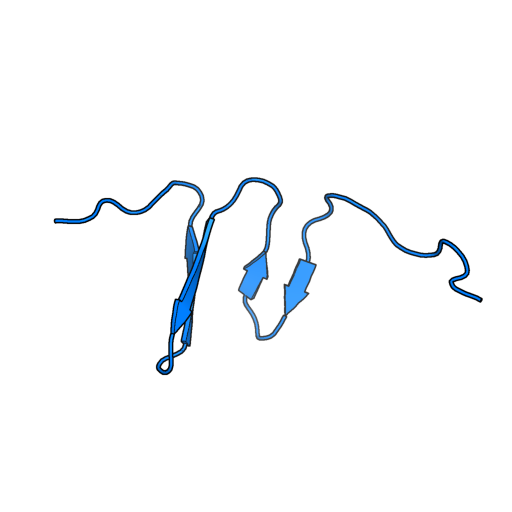Protein AF-A0A3D5Q433-F1 (afdb_monomer)

Nearest PDB structures (foldseek):
  2yjv-assembly1_A  TM=9.077E-01  e=6.772E-02  Escherichia coli K-12
  1vi4-assembly1_A  TM=8.365E-01  e=7.232E-02  Vibrio cholerae

Secondary structure (DSSP, 8-state):
-------SS--EEETTEEE-TT-EEEEETTEEEEESSPPPP-

Mean predicted aligned error: 4.67 Å

Sequence (42 aa):
DKRGIGDLNVPVTFGGVTFRPGHYVYADNNGIVVSEKALKTG

Structure (mmCIF, N/CA/C/O backbone):
data_AF-A0A3D5Q433-F1
#
_entry.id   AF-A0A3D5Q433-F1
#
loop_
_atom_site.group_PDB
_atom_site.id
_atom_site.type_symbol
_atom_site.label_atom_id
_atom_site.label_alt_id
_atom_site.label_comp_id
_atom_site.label_asym_id
_atom_site.label_entity_id
_atom_site.label_seq_id
_atom_site.pdbx_PDB_ins_code
_atom_site.Cartn_x
_atom_site.Cartn_y
_atom_site.Cartn_z
_atom_site.occupancy
_atom_site.B_iso_or_equiv
_atom_site.auth_seq_id
_atom_site.auth_comp_id
_atom_site.auth_asym_id
_atom_site.auth_atom_id
_atom_site.pdbx_PDB_model_num
ATOM 1 N N . ASP A 1 1 ? 25.055 -11.358 -9.100 1.00 52.28 1 ASP A N 1
ATOM 2 C CA . ASP A 1 1 ? 24.682 -10.077 -9.735 1.00 52.28 1 ASP A CA 1
ATOM 3 C C . ASP A 1 1 ? 23.215 -9.725 -9.576 1.00 52.28 1 ASP A C 1
ATOM 5 O O . ASP A 1 1 ? 22.353 -10.527 -9.921 1.00 52.28 1 ASP A O 1
ATOM 9 N N . LYS A 1 2 ? 22.926 -8.512 -9.086 1.00 67.31 2 LYS A N 1
ATOM 10 C CA . LYS A 1 2 ? 21.612 -7.874 -9.254 1.00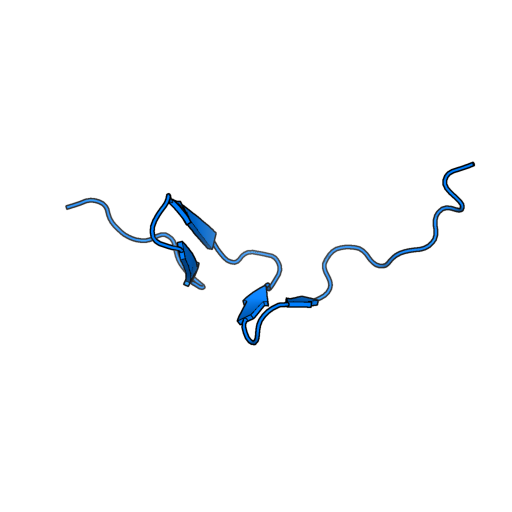 67.31 2 LYS A CA 1
ATOM 11 C C . LYS A 1 2 ? 21.597 -7.279 -10.662 1.00 67.31 2 LYS A C 1
ATOM 13 O O . LYS A 1 2 ? 22.279 -6.294 -10.905 1.00 67.31 2 LYS A O 1
ATOM 18 N N . ARG A 1 3 ? 20.856 -7.886 -11.593 1.00 72.44 3 ARG A N 1
ATOM 19 C CA . ARG A 1 3 ? 20.877 -7.539 -13.032 1.00 72.44 3 ARG A CA 1
ATOM 20 C C . ARG A 1 3 ? 20.276 -6.162 -13.379 1.00 72.44 3 ARG A C 1
ATOM 22 O O . ARG A 1 3 ? 20.102 -5.871 -14.551 1.00 72.44 3 ARG A O 1
ATOM 29 N N . GLY A 1 4 ? 19.914 -5.344 -12.385 1.00 79.12 4 GLY A N 1
ATOM 30 C CA . GLY A 1 4 ? 19.239 -4.056 -12.597 1.00 79.12 4 GLY A CA 1
ATOM 31 C C . GLY A 1 4 ? 17.844 -4.173 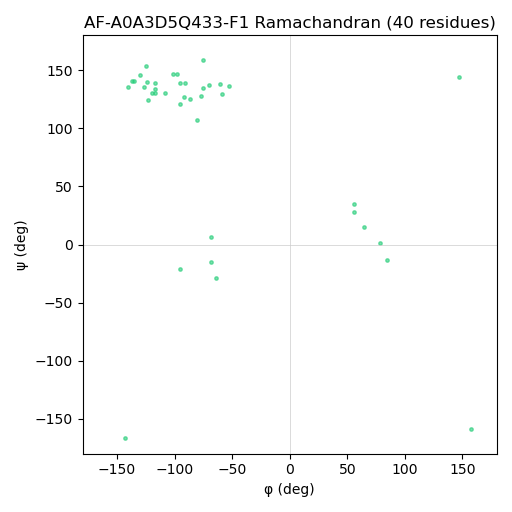-13.221 1.00 79.12 4 GLY A C 1
ATOM 32 O O . GLY A 1 4 ? 17.321 -3.190 -13.723 1.00 79.12 4 GLY A O 1
ATOM 33 N N . ILE A 1 5 ? 17.256 -5.371 -13.216 1.00 85.75 5 ILE A N 1
ATOM 34 C CA . ILE A 1 5 ? 15.942 -5.639 -13.800 1.00 85.75 5 ILE A CA 1
ATOM 35 C C . ILE A 1 5 ? 14.877 -5.340 -12.743 1.00 85.75 5 ILE A C 1
ATOM 37 O O . ILE A 1 5 ? 14.926 -5.908 -11.650 1.00 85.75 5 ILE A O 1
ATOM 41 N N . GLY A 1 6 ? 13.924 -4.477 -13.084 1.00 89.44 6 GLY A N 1
ATOM 42 C CA . GLY A 1 6 ? 12.774 -4.132 -12.254 1.00 89.44 6 GLY A CA 1
ATOM 43 C C . GLY A 1 6 ? 12.358 -2.679 -12.449 1.00 89.44 6 GLY A C 1
ATOM 44 O O . GLY A 1 6 ? 13.205 -1.804 -12.616 1.00 89.44 6 GLY A O 1
ATOM 45 N N . ASP A 1 7 ? 11.055 -2.434 -12.397 1.00 92.69 7 ASP A N 1
ATOM 46 C CA . ASP A 1 7 ? 10.503 -1.089 -12.500 1.00 92.69 7 ASP A CA 1
ATOM 47 C C . ASP A 1 7 ? 10.352 -0.463 -11.110 1.00 92.69 7 ASP A C 1
ATOM 49 O O . ASP A 1 7 ? 9.934 -1.114 -10.148 1.00 92.69 7 ASP A O 1
ATOM 53 N N . LEU A 1 8 ? 10.688 0.821 -11.000 1.00 93.31 8 LEU A N 1
ATOM 54 C CA . LEU A 1 8 ? 10.502 1.607 -9.783 1.00 93.31 8 LEU A CA 1
ATOM 55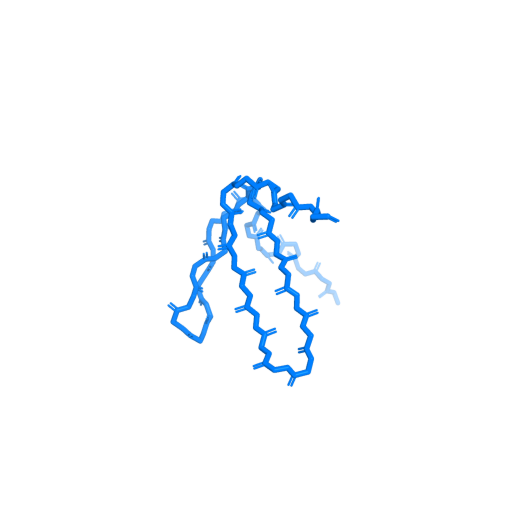 C C . LEU A 1 8 ? 9.218 2.428 -9.882 1.00 93.31 8 LEU A C 1
ATOM 57 O O . LEU A 1 8 ? 8.870 2.921 -10.951 1.00 93.31 8 LEU A O 1
ATOM 61 N N . ASN A 1 9 ? 8.551 2.636 -8.745 1.00 94.38 9 ASN A N 1
ATOM 62 C CA . ASN A 1 9 ? 7.346 3.466 -8.648 1.00 94.38 9 ASN A CA 1
ATOM 63 C C . ASN A 1 9 ? 6.206 3.038 -9.593 1.00 94.38 9 ASN A C 1
ATOM 65 O O . ASN A 1 9 ? 5.446 3.879 -10.071 1.00 94.38 9 ASN A O 1
ATOM 69 N N . VAL A 1 10 ? 6.053 1.736 -9.838 1.00 96.94 10 VAL A N 1
ATOM 70 C CA . VAL A 1 10 ? 4.888 1.185 -10.540 1.00 96.94 10 VAL A CA 1
ATOM 71 C C . VAL A 1 10 ? 3.898 0.577 -9.543 1.00 96.94 10 VAL A C 1
ATOM 73 O O . VAL A 1 10 ? 4.318 0.054 -8.507 1.00 96.94 10 VAL A O 1
ATOM 76 N N . PRO A 1 11 ? 2.582 0.631 -9.808 1.00 97.62 11 PRO A N 1
ATOM 77 C CA . PRO A 1 11 ? 1.611 -0.117 -9.024 1.00 97.6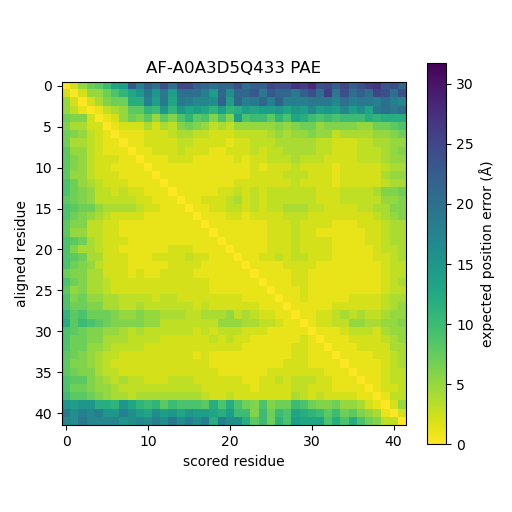2 11 PRO A CA 1
ATOM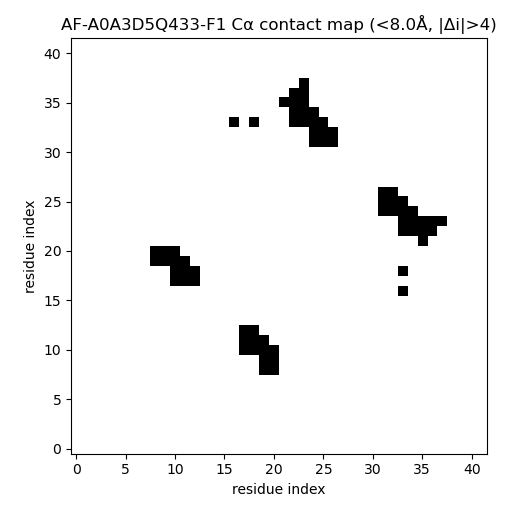 78 C C . PRO A 1 11 ? 1.873 -1.625 -9.097 1.00 97.62 11 PRO A C 1
ATOM 80 O O . PRO A 1 11 ? 2.120 -2.162 -10.176 1.00 97.62 11 PRO A O 1
ATOM 83 N N . VAL A 1 12 ? 1.755 -2.318 -7.966 1.00 97.56 12 VAL A N 1
ATOM 84 C CA . VAL A 1 12 ? 1.934 -3.778 -7.872 1.00 97.56 12 VAL A CA 1
ATOM 85 C C . VAL A 1 12 ? 0.759 -4.409 -7.135 1.00 97.56 12 VAL A C 1
ATOM 87 O O . VAL A 1 12 ? 0.198 -3.794 -6.234 1.00 97.56 12 VAL A O 1
ATOM 90 N N . THR A 1 13 ? 0.357 -5.623 -7.518 1.00 97.44 13 THR A N 1
ATOM 91 C CA . THR A 1 13 ? -0.787 -6.320 -6.904 1.00 97.44 13 THR A CA 1
ATOM 92 C C . THR A 1 13 ? -0.366 -7.671 -6.346 1.00 97.44 13 THR A C 1
ATOM 94 O O . THR A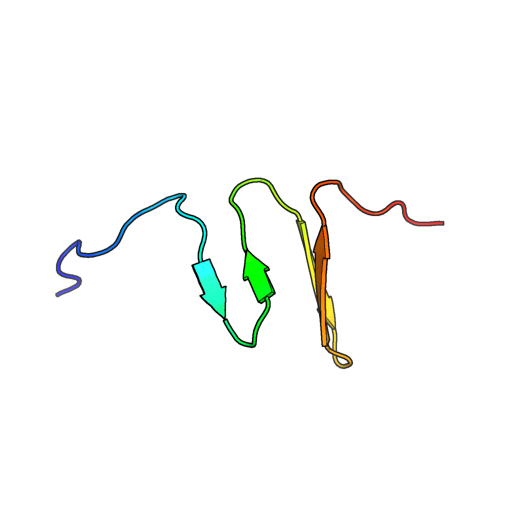 1 13 ? 0.150 -8.509 -7.081 1.00 97.44 13 THR A O 1
ATOM 97 N N . PHE A 1 14 ? -0.633 -7.891 -5.060 1.00 95.81 14 PHE A N 1
ATOM 98 C CA . PHE A 1 14 ? -0.370 -9.145 -4.352 1.00 95.81 14 PHE A CA 1
ATOM 99 C C . PHE A 1 14 ? -1.560 -9.483 -3.458 1.00 95.81 14 PHE A C 1
ATOM 101 O O . PHE A 1 14 ? -2.144 -8.588 -2.855 1.00 95.81 14 PHE A O 1
ATOM 108 N N . GLY A 1 15 ? -1.939 -10.762 -3.369 1.00 93.75 15 GLY A N 1
ATOM 109 C CA . GLY A 1 15 ? -3.031 -11.191 -2.482 1.00 93.75 15 GLY A CA 1
ATOM 110 C C . GLY A 1 15 ? -4.366 -10.472 -2.730 1.00 93.75 15 GLY A C 1
ATOM 111 O O . GLY A 1 15 ? -5.131 -10.276 -1.795 1.00 93.75 15 GLY A O 1
ATOM 112 N N . GLY A 1 16 ? -4.620 -10.021 -3.965 1.00 94.25 16 GLY A N 1
ATOM 113 C CA . GLY A 1 16 ? -5.813 -9.242 -4.323 1.00 94.25 16 GLY A CA 1
ATOM 114 C C . GLY A 1 16 ? -5.771 -7.756 -3.941 1.00 94.25 16 GLY A C 1
ATOM 115 O O . GLY A 1 16 ? -6.729 -7.042 -4.220 1.00 94.25 16 GLY A O 1
ATOM 116 N N . VAL A 1 17 ? -4.675 -7.266 -3.351 1.00 95.06 17 VAL A N 1
ATOM 117 C CA . VAL A 1 17 ? -4.497 -5.863 -2.948 1.00 95.06 17 VAL A CA 1
ATOM 118 C C . VAL A 1 17 ? -3.494 -5.168 -3.867 1.00 95.06 17 VAL A C 1
ATOM 120 O O . VAL A 1 17 ? -2.391 -5.671 -4.087 1.00 95.06 17 VAL A O 1
ATOM 123 N N . THR A 1 18 ? -3.858 -3.992 -4.389 1.00 97.44 18 THR A N 1
ATOM 124 C CA . THR A 1 18 ? -2.967 -3.154 -5.206 1.00 97.44 18 THR A CA 1
ATOM 125 C C . THR A 1 18 ? -2.277 -2.087 -4.356 1.00 97.44 18 THR A C 1
ATOM 127 O O . THR A 1 18 ? -2.924 -1.207 -3.788 1.00 97.44 18 THR A O 1
ATOM 130 N N . PHE A 1 19 ? -0.949 -2.118 -4.342 1.00 97.69 19 PHE A N 1
ATOM 131 C CA . PHE A 1 19 ? -0.076 -1.126 -3.727 1.00 97.69 19 PHE A CA 1
ATOM 132 C C . PHE A 1 19 ? 0.288 -0.074 -4.770 1.00 97.69 19 PHE A C 1
ATOM 134 O O . PHE A 1 19 ? 0.750 -0.405 -5.865 1.00 97.69 19 PHE A O 1
ATOM 141 N N . ARG A 1 20 ? 0.072 1.200 -4.440 1.00 98.50 20 ARG A N 1
ATOM 142 C CA . ARG A 1 20 ? 0.372 2.333 -5.321 1.00 98.50 20 ARG A CA 1
ATOM 143 C C . ARG A 1 20 ? 1.434 3.224 -4.677 1.00 98.50 20 ARG A C 1
ATOM 145 O O . ARG A 1 20 ? 1.349 3.467 -3.473 1.00 98.50 20 ARG A O 1
ATOM 152 N N . PRO A 1 21 ? 2.413 3.733 -5.443 1.00 98.25 21 PRO A N 1
ATOM 153 C CA . PRO A 1 21 ? 3.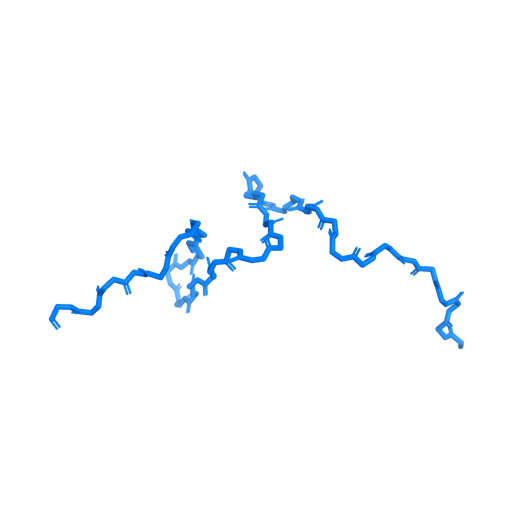349 4.730 -4.935 1.00 98.25 21 PRO A CA 1
ATOM 154 C C . PRO A 1 21 ? 2.610 5.924 -4.321 1.00 98.25 21 PRO A C 1
ATOM 156 O O . PRO A 1 21 ? 1.622 6.397 -4.879 1.00 98.25 21 PRO A O 1
ATOM 159 N N . GLY A 1 22 ? 3.080 6.393 -3.165 1.00 97.81 22 GLY A N 1
ATOM 160 C CA . GLY A 1 22 ? 2.469 7.500 -2.421 1.00 97.81 22 GLY A CA 1
ATOM 161 C C . GLY A 1 22 ? 1.312 7.108 -1.495 1.00 97.81 22 GLY A C 1
ATOM 162 O O . GLY A 1 22 ? 0.951 7.905 -0.635 1.00 97.81 22 GLY A O 1
ATOM 163 N N . HIS A 1 23 ? 0.762 5.895 -1.610 1.00 98.12 23 HIS A N 1
ATOM 164 C CA . HIS A 1 23 ? -0.207 5.391 -0.637 1.00 98.12 23 HIS A CA 1
ATOM 165 C C . HIS A 1 23 ? 0.485 4.968 0.667 1.00 98.12 23 HIS A C 1
ATOM 167 O O . HIS A 1 23 ? 1.675 4.649 0.701 1.00 98.12 23 HIS A O 1
ATOM 173 N N . TYR A 1 24 ? -0.302 4.912 1.735 1.00 97.81 24 TYR A N 1
ATOM 174 C CA . TYR A 1 24 ? 0.090 4.442 3.055 1.00 97.81 24 TYR A CA 1
ATOM 175 C C . TYR A 1 24 ? -0.281 2.971 3.222 1.00 97.81 24 TYR A C 1
ATOM 177 O O . TYR A 1 24 ? -1.368 2.546 2.823 1.00 97.81 24 TYR A O 1
ATOM 185 N N . VAL A 1 25 ? 0.616 2.206 3.841 1.00 96.94 25 VAL A N 1
ATOM 186 C CA . VAL A 1 25 ? 0.408 0.797 4.183 1.00 96.94 25 VAL A CA 1
ATOM 187 C C . VAL A 1 25 ? 0.458 0.655 5.697 1.00 96.94 25 VAL A C 1
ATOM 189 O O . VAL A 1 25 ? 1.397 1.128 6.336 1.00 96.94 25 VAL A O 1
ATOM 192 N N . TYR A 1 26 ? -0.544 -0.014 6.252 1.00 95.44 26 TYR A N 1
ATOM 193 C CA . TYR A 1 26 ? -0.652 -0.351 7.667 1.00 95.44 26 TYR A CA 1
ATOM 194 C C . TYR A 1 26 ? -0.697 -1.868 7.784 1.00 95.44 26 TYR A C 1
ATOM 196 O O . TYR A 1 26 ? -1.464 -2.506 7.065 1.00 95.44 26 TYR A O 1
ATOM 204 N N . ALA A 1 27 ? 0.128 -2.444 8.652 1.00 95.50 27 ALA A N 1
ATOM 205 C CA . ALA A 1 27 ? 0.214 -3.886 8.824 1.00 95.50 27 ALA A CA 1
ATOM 206 C C . ALA A 1 27 ? 0.381 -4.244 10.300 1.00 95.50 27 ALA A C 1
ATOM 208 O O . ALA A 1 27 ? 1.188 -3.631 11.001 1.00 95.50 27 ALA A O 1
ATOM 209 N N . ASP A 1 28 ? -0.366 -5.247 10.745 1.00 95.69 28 ASP A N 1
ATOM 210 C CA . ASP A 1 28 ? -0.250 -5.865 12.063 1.00 95.69 28 ASP A CA 1
ATOM 211 C C . ASP A 1 28 ? -0.489 -7.384 11.960 1.00 95.69 28 ASP A C 1
ATOM 213 O O . ASP A 1 28 ? -0.481 -7.962 10.871 1.00 95.69 28 ASP A O 1
ATOM 217 N N . ASN A 1 29 ? -0.695 -8.052 13.096 1.00 97.50 29 ASN A N 1
ATOM 218 C CA . ASN A 1 29 ? -0.910 -9.500 13.140 1.00 97.50 29 ASN A CA 1
ATOM 219 C C . ASN A 1 29 ? -2.247 -9.958 12.527 1.00 97.50 29 ASN A C 1
ATOM 221 O O . ASN A 1 29 ? -2.410 -11.150 12.272 1.00 97.50 29 ASN A O 1
ATOM 225 N N . ASN A 1 30 ? -3.198 -9.049 12.309 1.00 95.06 30 ASN A N 1
ATOM 226 C CA . ASN A 1 30 ? -4.514 -9.358 11.755 1.00 95.06 30 ASN A CA 1
ATOM 227 C C . ASN A 1 30 ? -4.568 -9.149 10.237 1.00 95.06 30 ASN A C 1
ATOM 229 O O . ASN A 1 30 ? -5.437 -9.719 9.575 1.00 95.06 30 ASN A O 1
ATOM 233 N N . GLY A 1 31 ? -3.661 -8.348 9.671 1.00 93.81 31 GLY A N 1
ATOM 234 C CA . GLY A 1 31 ? -3.562 -8.190 8.225 1.00 93.81 31 GLY A CA 1
ATOM 235 C C . GLY A 1 31 ? -2.897 -6.899 7.769 1.00 93.81 31 GLY A C 1
ATOM 236 O O . GLY A 1 31 ? -2.125 -6.269 8.488 1.00 93.81 31 GLY A O 1
ATOM 237 N N . ILE A 1 32 ? -3.197 -6.532 6.520 1.00 94.62 32 ILE A N 1
ATOM 238 C CA . ILE A 1 32 ? -2.647 -5.363 5.830 1.00 94.62 32 ILE A CA 1
ATOM 239 C C . ILE A 1 32 ? -3.798 -4.510 5.292 1.00 94.62 32 ILE A C 1
ATOM 241 O O . ILE A 1 32 ? -4.727 -5.030 4.674 1.00 94.62 32 ILE A O 1
ATOM 245 N N . VAL A 1 33 ? -3.702 -3.194 5.471 1.00 95.12 33 VAL A N 1
ATOM 246 C CA . VAL A 1 33 ? -4.603 -2.191 4.890 1.00 95.12 33 VAL A CA 1
ATOM 247 C C . VAL A 1 33 ? -3.790 -1.177 4.089 1.00 95.12 33 VAL A C 1
ATOM 249 O O . VAL A 1 33 ? -2.717 -0.746 4.513 1.00 95.12 33 VAL A O 1
ATOM 252 N N . VAL A 1 34 ? -4.320 -0.766 2.935 1.00 97.00 34 VAL A N 1
ATOM 253 C CA . VAL A 1 34 ? -3.736 0.271 2.074 1.00 97.00 34 VAL A CA 1
ATOM 254 C C . VAL A 1 34 ? -4.698 1.453 1.991 1.00 97.00 34 VAL A C 1
ATOM 256 O O . VAL A 1 34 ? -5.893 1.265 1.773 1.00 97.00 34 VAL A O 1
ATOM 259 N N . SER A 1 35 ? -4.183 2.672 2.143 1.00 97.38 35 SER A N 1
ATOM 260 C CA . SER A 1 35 ? -4.966 3.909 2.074 1.00 97.38 35 SER A CA 1
ATOM 261 C C . SER A 1 35 ? -4.256 4.961 1.228 1.00 97.38 35 SER A C 1
ATOM 263 O O . SER A 1 35 ? -3.044 5.123 1.318 1.00 97.38 35 SER A O 1
ATOM 265 N N . GLU A 1 36 ? -5.008 5.719 0.432 1.00 97.62 36 GLU A N 1
ATOM 266 C CA . GLU A 1 36 ? -4.472 6.856 -0.333 1.00 97.62 36 GLU A CA 1
ATOM 267 C C . GLU A 1 36 ? -3.955 7.979 0.585 1.00 97.62 36 GLU A C 1
ATOM 269 O O . GLU A 1 36 ? -3.022 8.698 0.240 1.00 97.62 36 GLU A O 1
ATOM 274 N N . LYS A 1 37 ? -4.536 8.120 1.782 1.00 97.19 37 LYS A N 1
ATOM 275 C CA . LYS A 1 37 ? -4.187 9.161 2.760 1.00 97.19 37 LYS A CA 1
ATOM 276 C C . LYS A 1 37 ? -3.831 8.548 4.106 1.00 97.19 37 LYS A C 1
ATOM 278 O O . LYS A 1 37 ? -4.343 7.484 4.456 1.00 97.19 37 LYS A O 1
ATOM 283 N N . ALA A 1 38 ? -3.007 9.249 4.881 1.00 96.56 38 ALA A N 1
ATOM 284 C CA . ALA A 1 38 ? -2.689 8.831 6.237 1.00 96.56 38 ALA A CA 1
ATOM 285 C C . ALA A 1 38 ? -3.970 8.728 7.083 1.00 96.56 38 ALA A C 1
ATOM 287 O O . ALA A 1 38 ? -4.778 9.661 7.124 1.00 96.56 38 ALA A O 1
ATOM 288 N N . LEU A 1 39 ? -4.153 7.593 7.754 1.00 93.00 39 LEU A N 1
ATOM 289 C CA . LEU A 1 39 ? -5.227 7.401 8.718 1.00 93.00 39 LEU A CA 1
ATOM 290 C C . LEU A 1 39 ? -4.952 8.250 9.962 1.00 93.00 39 LEU A C 1
ATOM 292 O O . LEU A 1 39 ? -3.820 8.328 10.440 1.00 93.00 39 LEU A O 1
ATOM 296 N N . LYS A 1 40 ? -5.997 8.907 10.471 1.00 89.25 40 LYS A N 1
ATOM 297 C CA . LYS A 1 40 ? -5.905 9.709 11.693 1.00 89.25 40 LYS A CA 1
ATOM 298 C C . LYS A 1 40 ? -5.856 8.781 12.902 1.00 89.25 40 LYS A C 1
ATOM 300 O O . LYS A 1 40 ? -6.662 7.859 12.998 1.00 89.25 40 LYS A O 1
ATOM 305 N N . THR A 1 41 ? -4.950 9.057 13.829 1.00 78.75 41 THR A N 1
ATOM 306 C CA . THR A 1 41 ? -5.016 8.510 15.186 1.00 78.75 41 THR A CA 1
ATOM 307 C C . THR A 1 41 ? -6.080 9.286 15.956 1.00 78.75 41 THR A C 1
ATOM 309 O O . THR A 1 41 ? -6.080 10.520 15.908 1.00 78.75 41 THR A O 1
ATOM 312 N N . GLY A 1 42 ? -7.016 8.564 16.575 1.00 68.00 42 GLY A N 1
ATOM 313 C CA . GLY A 1 42 ? -7.993 9.137 17.506 1.00 68.00 42 GLY A CA 1
ATOM 314 C C . GLY A 1 42 ? -7.370 9.528 18.836 1.00 68.00 42 GLY A C 1
ATOM 315 O O . GLY A 1 42 ? -6.237 9.069 19.111 1.00 68.00 42 GLY A O 1
#

Radius of gyration: 13.5 Å; Cα contacts (8 Å, |Δi|>4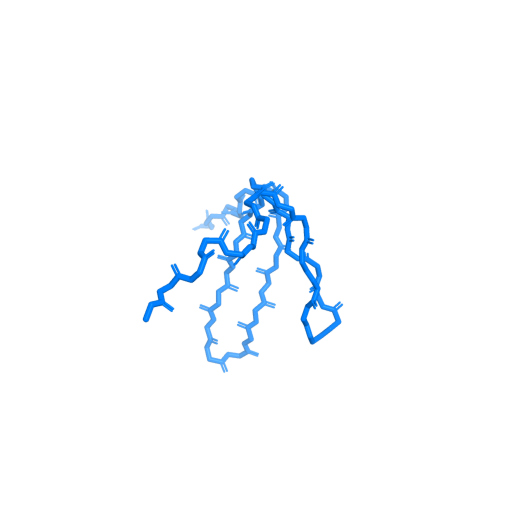): 34; chains: 1; bounding box: 33×21×31 Å

pLDDT: mean 91.79, std 10.0, range [52.28, 98.5]

Solvent-accessible surface area (backbone atoms only — not comparable to full-atom values): 3068 Å² total; per-residue (Å²): 134,87,85,79,79,77,83,78,84,58,71,46,74,56,97,92,44,76,50,48,72,84,44,41,80,47,75,61,98,90,48,76,49,78,35,80,57,83,79,80,82,131

Foldseek 3Di:
DPPPDDDPQDWDDDPNDIDGPCWDWDDDPVGIDIGNDDDDDD